Protein AF-A0A9K3PTV0-F1 (afdb_monomer_lite)

InterPro domains:
  IPR019721 NADH-ubiquinone oxidoreductase, 21kDa subunit, N-terminal [PF10785] (47-124)
  IPR053229 NADH-ubiquinone oxidoreductase subunit [PTHR34062] (41-133)

Organism: NCBI:txid303405

Structure (mmCIF, N/CA/C/O backbone):
data_AF-A0A9K3PTV0-F1
#
_entry.id   AF-A0A9K3PTV0-F1
#
loop_
_atom_site.group_PDB
_atom_site.id
_atom_site.type_symbol
_atom_site.label_atom_id
_atom_site.label_alt_id
_atom_site.label_comp_id
_atom_site.label_asym_id
_atom_site.label_entity_id
_atom_site.label_seq_id
_atom_site.pdbx_PDB_ins_code
_atom_site.Cartn_x
_atom_site.Cartn_y
_atom_site.Cartn_z
_atom_site.occupancy
_atom_site.B_iso_or_equiv
_atom_site.auth_seq_id
_atom_site.auth_comp_id
_atom_site.auth_asym_id
_atom_site.auth_atom_id
_atom_site.pdbx_PDB_model_num
ATOM 1 N N . MET A 1 1 ? 12.309 1.874 -61.949 1.00 37.97 1 MET A N 1
ATOM 2 C CA . MET A 1 1 ? 11.472 3.015 -62.389 1.00 37.97 1 MET A CA 1
ATOM 3 C C . MET A 1 1 ? 10.076 2.810 -61.808 1.00 37.97 1 MET A C 1
ATOM 5 O O . MET A 1 1 ? 9.411 1.865 -62.186 1.00 37.97 1 MET A O 1
ATOM 9 N N . CYS A 1 2 ? 9.799 3.372 -60.631 1.00 38.69 2 CYS A N 1
ATOM 10 C CA . CYS A 1 2 ? 8.990 4.586 -60.441 1.00 38.69 2 CYS A CA 1
ATOM 11 C C . CYS A 1 2 ? 7.545 4.439 -60.961 1.00 38.69 2 CYS A C 1
ATOM 13 O O . CYS A 1 2 ? 7.238 4.841 -62.076 1.00 38.69 2 CYS A O 1
ATOM 15 N N . GLY A 1 3 ? 6.670 3.863 -60.131 1.00 39.12 3 GLY A N 1
ATOM 16 C CA . GLY A 1 3 ? 5.220 3.871 -60.323 1.00 39.12 3 GLY A CA 1
ATOM 17 C C . GLY A 1 3 ? 4.570 4.759 -59.266 1.00 39.12 3 GLY A C 1
ATOM 18 O O . GLY A 1 3 ? 4.424 4.352 -58.117 1.00 39.12 3 GLY A O 1
ATOM 19 N N . LYS A 1 4 ? 4.220 5.992 -59.644 1.00 44.97 4 LYS A N 1
ATOM 20 C CA . LYS A 1 4 ? 3.388 6.897 -58.842 1.00 44.97 4 LYS A CA 1
ATOM 21 C C . LYS A 1 4 ? 1.961 6.352 -58.818 1.00 44.97 4 LYS A C 1
ATOM 23 O O . LYS A 1 4 ? 1.302 6.340 -59.850 1.00 44.97 4 LYS A O 1
ATOM 28 N N . VAL A 1 5 ? 1.470 5.980 -57.639 1.00 47.75 5 VAL A N 1
ATOM 29 C CA . VAL A 1 5 ? 0.031 5.835 -57.383 1.00 47.75 5 VAL A CA 1
ATOM 30 C C . VAL A 1 5 ? -0.347 6.874 -56.337 1.00 47.75 5 VAL A C 1
ATOM 32 O O . VAL A 1 5 ? -0.253 6.658 -55.133 1.00 47.75 5 VAL A O 1
ATOM 35 N N . THR A 1 6 ? -0.728 8.054 -56.813 1.00 45.00 6 THR A N 1
ATOM 36 C CA . THR A 1 6 ? -1.431 9.059 -56.016 1.00 45.00 6 THR A CA 1
ATOM 37 C C . THR A 1 6 ? -2.860 8.573 -55.805 1.00 45.00 6 THR A C 1
ATOM 39 O O . THR A 1 6 ? -3.709 8.749 -56.677 1.00 45.00 6 THR A O 1
ATOM 42 N N . CYS A 1 7 ? -3.124 7.938 -54.662 1.00 38.38 7 CYS A N 1
ATOM 43 C CA . CYS A 1 7 ? -4.479 7.587 -54.256 1.00 38.38 7 CYS A CA 1
ATOM 44 C C . CYS A 1 7 ? -5.033 8.685 -53.343 1.00 38.38 7 CYS A C 1
ATOM 46 O O . CYS A 1 7 ? -4.603 8.879 -52.207 1.00 38.38 7 CYS A O 1
ATOM 48 N N . SER A 1 8 ? -5.967 9.436 -53.911 1.00 41.19 8 SER A N 1
ATOM 49 C CA . SER A 1 8 ? -6.764 10.474 -53.276 1.00 41.19 8 SER A CA 1
ATOM 50 C C . SER A 1 8 ? -7.716 9.840 -52.254 1.00 41.19 8 SER A C 1
ATOM 52 O O . SER A 1 8 ? -8.708 9.227 -52.638 1.00 41.19 8 SER A O 1
ATOM 54 N N . PHE A 1 9 ? -7.434 9.979 -50.955 1.00 41.88 9 PHE A N 1
ATOM 55 C CA . PHE A 1 9 ? -8.380 9.624 -49.889 1.00 41.88 9 PHE A CA 1
ATOM 56 C C . PHE A 1 9 ? -9.048 10.894 -49.359 1.00 41.88 9 PHE A C 1
ATOM 58 O O . PHE A 1 9 ? -8.691 11.477 -48.337 1.00 41.88 9 PHE A O 1
ATOM 65 N N . ARG A 1 10 ? -10.033 11.348 -50.131 1.00 45.66 10 ARG A N 1
ATOM 66 C CA . ARG A 1 10 ? -11.073 12.272 -49.684 1.00 45.66 10 ARG A CA 1
ATOM 67 C C . ARG A 1 10 ? -12.147 11.441 -48.974 1.00 45.66 10 ARG A C 1
ATOM 69 O O . ARG A 1 10 ? -12.390 10.304 -49.358 1.00 45.66 10 ARG A O 1
ATOM 76 N N . LEU A 1 11 ? -12.859 12.069 -48.037 1.00 39.81 11 LEU A N 1
ATOM 77 C CA . LEU A 1 11 ? -14.129 11.608 -47.453 1.00 39.81 11 LEU A CA 1
ATOM 78 C C . LEU A 1 11 ? -14.040 10.488 -46.393 1.00 39.81 11 LEU A C 1
ATOM 80 O O . LEU A 1 11 ? -14.101 9.305 -46.690 1.00 39.81 11 LEU A O 1
ATOM 84 N N . ARG A 1 12 ? -14.132 10.861 -45.116 1.00 47.41 12 ARG A N 1
ATOM 85 C CA . ARG A 1 12 ? -15.420 11.064 -44.423 1.00 47.41 12 ARG A CA 1
ATOM 86 C C . ARG A 1 12 ? -15.147 11.213 -42.932 1.00 47.41 12 ARG A C 1
ATOM 88 O O . ARG A 1 12 ? -14.715 10.284 -42.261 1.00 47.41 12 ARG A O 1
ATOM 95 N N . PHE A 1 13 ? -15.485 12.396 -42.430 1.00 39.31 13 PHE A N 1
ATOM 96 C CA . PHE A 1 13 ? -15.967 12.601 -41.072 1.00 39.31 13 PHE A CA 1
ATOM 97 C C . PHE A 1 13 ? -17.040 11.540 -40.777 1.00 39.31 13 PHE A C 1
ATOM 99 O O . PHE A 1 13 ? -18.208 11.709 -41.122 1.00 39.31 13 PHE A O 1
ATOM 106 N N . PHE A 1 14 ? -16.644 10.416 -40.185 1.00 43.50 14 PHE A N 1
ATOM 107 C CA . PHE A 1 14 ? -17.578 9.486 -39.576 1.00 43.50 14 PHE A CA 1
ATOM 108 C C . PHE A 1 14 ? -17.692 9.890 -38.114 1.00 43.50 14 PHE A C 1
ATOM 110 O O . PHE A 1 14 ? -16.931 9.468 -37.245 1.00 43.50 14 PHE A O 1
ATOM 117 N N . LEU A 1 15 ? -18.658 10.777 -37.884 1.00 45.38 15 LEU A N 1
ATOM 118 C CA . LEU A 1 15 ? -19.358 10.948 -36.622 1.00 45.38 15 LEU A CA 1
ATOM 119 C C . LEU A 1 15 ? -19.822 9.570 -36.121 1.00 45.38 15 LEU A C 1
ATOM 121 O O . LEU A 1 15 ? -20.976 9.189 -36.295 1.00 45.38 15 LEU A O 1
ATOM 125 N N . CYS A 1 16 ? -18.941 8.808 -35.471 1.00 40.22 16 CYS A N 1
ATOM 126 C CA . CYS A 1 16 ? -19.353 7.679 -34.648 1.00 40.22 16 CYS A CA 1
ATOM 127 C C . CYS A 1 16 ? -19.712 8.218 -33.266 1.00 40.22 16 CYS A C 1
ATOM 129 O O . CYS A 1 16 ? -18.991 8.107 -32.276 1.00 40.22 16 CYS A O 1
ATOM 131 N N . ARG A 1 17 ? -20.878 8.856 -33.271 1.00 45.91 17 ARG A N 1
ATOM 132 C CA . ARG A 1 17 ? -21.746 9.187 -32.154 1.00 45.91 17 ARG A CA 1
ATOM 133 C C . ARG A 1 17 ? -22.111 7.893 -31.411 1.00 45.91 17 ARG A C 1
ATOM 135 O O . ARG A 1 17 ? -23.235 7.417 -31.509 1.00 45.91 17 ARG A O 1
ATOM 142 N N . ARG A 1 18 ? -21.168 7.292 -30.678 1.00 43.38 18 ARG A N 1
ATOM 143 C CA . ARG A 1 18 ? -21.469 6.245 -29.691 1.00 43.38 18 ARG A CA 1
ATOM 144 C C . ARG A 1 18 ? -21.730 6.907 -28.348 1.00 43.38 18 ARG A C 1
ATOM 146 O O . ARG A 1 18 ? -20.840 7.091 -27.527 1.00 43.38 18 ARG A O 1
ATOM 153 N N . TYR A 1 19 ? -22.999 7.252 -28.151 1.00 40.12 19 TYR A N 1
ATOM 154 C CA . TYR A 1 19 ? -23.589 7.385 -26.828 1.00 40.12 19 TYR A CA 1
ATOM 155 C C . TYR A 1 19 ? -23.401 6.062 -26.080 1.00 40.12 19 TYR A C 1
ATOM 157 O O . TYR A 1 19 ? -24.191 5.136 -26.235 1.00 40.12 19 TYR A O 1
ATOM 165 N N . THR A 1 20 ? -22.377 5.957 -25.240 1.00 44.53 20 THR A N 1
ATOM 166 C CA . THR A 1 20 ? -22.467 5.068 -24.083 1.00 44.53 20 THR A CA 1
ATOM 167 C C . THR A 1 20 ? -23.119 5.878 -22.979 1.00 44.53 20 THR A C 1
ATOM 169 O O . THR A 1 20 ? -22.461 6.613 -22.243 1.00 44.53 20 THR A O 1
ATOM 172 N N . THR A 1 21 ? -24.444 5.790 -22.902 1.00 42.16 21 THR A N 1
ATOM 173 C CA . THR A 1 21 ? -25.209 6.207 -21.729 1.00 42.16 21 THR A CA 1
ATOM 174 C C . THR A 1 21 ? -24.684 5.422 -20.532 1.00 42.16 21 THR A C 1
ATOM 176 O O . THR A 1 21 ? -25.045 4.263 -20.324 1.00 42.16 21 THR A O 1
ATOM 179 N N . PHE A 1 22 ? -23.779 6.035 -19.769 1.00 42.09 22 PHE A N 1
ATOM 180 C CA . PHE A 1 22 ? -23.274 5.486 -18.519 1.00 42.09 22 PHE A CA 1
ATOM 181 C C . PHE A 1 22 ? -24.426 5.530 -17.512 1.00 42.09 22 PHE A C 1
ATOM 183 O O . PHE A 1 22 ? -24.683 6.536 -16.849 1.00 42.09 22 PHE A O 1
ATOM 190 N N . SER A 1 23 ? -25.197 4.444 -17.489 1.00 42.03 23 SER A N 1
ATOM 191 C CA . SER A 1 23 ? -26.305 4.227 -16.571 1.00 42.03 23 SER A CA 1
ATOM 192 C C . SER A 1 23 ? -25.769 4.297 -15.144 1.00 42.03 23 SER A C 1
ATOM 194 O O . SER A 1 23 ? -25.114 3.377 -14.651 1.00 42.03 23 SER A O 1
ATOM 196 N N . LYS A 1 24 ? -26.021 5.426 -14.473 1.00 41.38 24 LYS A N 1
ATOM 197 C CA . LYS A 1 24 ? -25.801 5.591 -13.036 1.00 41.38 24 LYS A CA 1
ATOM 198 C C . LYS A 1 24 ? -26.785 4.684 -12.295 1.00 41.38 24 LYS A C 1
ATOM 200 O O . LYS A 1 24 ? -27.804 5.145 -11.786 1.00 41.38 24 LYS A O 1
ATOM 205 N N . LYS A 1 25 ? -26.471 3.391 -12.174 1.00 39.38 25 LYS A N 1
ATOM 206 C CA . LYS A 1 25 ? -27.051 2.557 -11.118 1.00 39.38 25 LYS A CA 1
ATOM 207 C C . LYS A 1 25 ? -26.521 3.086 -9.786 1.00 39.38 25 LYS A C 1
ATOM 209 O O . LYS A 1 25 ? -25.470 2.666 -9.310 1.00 39.38 25 LYS A O 1
ATOM 214 N N . LYS A 1 26 ? -27.258 4.026 -9.182 1.00 41.78 26 LYS A N 1
ATOM 215 C CA . LYS A 1 26 ? -27.203 4.289 -7.740 1.00 41.78 26 LYS A CA 1
ATOM 216 C C . LYS A 1 26 ? -27.533 2.964 -7.047 1.00 41.78 26 LYS A C 1
ATOM 218 O O . LYS A 1 26 ? -28.697 2.662 -6.796 1.00 41.78 26 LYS A O 1
ATOM 223 N N . LYS A 1 27 ? -26.513 2.157 -6.744 1.00 38.62 27 LYS A N 1
ATOM 224 C CA . LYS A 1 27 ? -26.615 1.184 -5.659 1.00 38.62 27 LYS A CA 1
ATOM 225 C C . LYS A 1 27 ? -26.850 2.018 -4.404 1.00 38.62 27 LYS A C 1
ATOM 227 O O . LYS A 1 27 ? -25.945 2.679 -3.904 1.00 38.62 27 LYS A O 1
ATOM 232 N N . LYS A 1 28 ? -28.113 2.060 -3.978 1.00 38.19 28 LYS A N 1
ATOM 233 C CA . LYS A 1 28 ? -28.529 2.467 -2.639 1.00 38.19 28 LYS A CA 1
ATOM 234 C C . LYS A 1 28 ? -27.766 1.535 -1.695 1.00 38.19 28 LYS A C 1
ATOM 236 O O . LYS A 1 28 ? -28.138 0.374 -1.546 1.00 38.19 28 LYS A O 1
ATOM 241 N N . ASN A 1 29 ? -26.634 1.998 -1.170 1.00 43.59 29 ASN A N 1
ATOM 242 C CA . ASN A 1 29 ? -25.981 1.320 -0.063 1.00 43.59 29 ASN A CA 1
ATOM 243 C C . ASN A 1 29 ? -27.003 1.349 1.067 1.00 43.59 29 ASN A C 1
ATOM 245 O O . ASN A 1 29 ? -27.445 2.424 1.475 1.00 43.59 29 ASN A O 1
ATOM 249 N N . LYS A 1 30 ? -27.470 0.164 1.456 1.00 40.00 30 LYS A N 1
ATOM 250 C CA . LYS A 1 30 ? -28.302 -0.016 2.637 1.00 40.00 30 LYS A CA 1
ATOM 251 C C . LYS A 1 30 ? -27.533 0.633 3.786 1.00 40.00 30 LYS A C 1
ATOM 253 O O . LYS A 1 30 ? -26.376 0.280 4.011 1.00 40.00 30 LYS A O 1
ATOM 258 N N . MET A 1 31 ? -28.138 1.659 4.381 1.00 41.84 31 MET A N 1
ATOM 259 C CA . MET A 1 31 ? -27.642 2.278 5.604 1.00 41.84 31 MET A CA 1
ATOM 260 C C . MET A 1 31 ? -27.370 1.153 6.596 1.00 41.84 31 MET A C 1
ATOM 262 O O . MET A 1 31 ? -28.169 0.219 6.690 1.00 41.84 31 MET A O 1
ATOM 266 N N . ALA A 1 32 ? -26.211 1.237 7.237 1.00 46.56 32 ALA A N 1
ATOM 267 C CA . ALA A 1 32 ? -25.782 0.335 8.280 1.00 46.56 32 ALA A CA 1
ATOM 268 C C . ALA A 1 32 ? -26.922 0.131 9.282 1.00 46.56 32 ALA A C 1
ATOM 270 O O . ALA A 1 32 ? -27.407 1.080 9.893 1.00 46.56 32 ALA A O 1
ATOM 271 N N . GLU A 1 33 ? -27.362 -1.112 9.405 1.00 49.44 33 GLU A N 1
ATOM 272 C CA . GLU A 1 33 ? -28.004 -1.574 10.620 1.00 49.44 33 GLU A CA 1
ATOM 273 C C . GLU A 1 33 ? -26.944 -1.428 11.716 1.00 49.44 33 GLU A C 1
ATOM 275 O O . GLU A 1 33 ? -25.880 -2.046 11.632 1.00 49.44 33 GLU A O 1
ATOM 280 N N . GLU A 1 34 ? -27.176 -0.528 12.675 1.00 52.72 34 GLU A N 1
ATOM 281 C CA . GLU A 1 34 ? -26.345 -0.381 13.871 1.00 52.72 34 GLU A CA 1
ATOM 282 C C . GLU A 1 34 ? -26.530 -1.629 14.735 1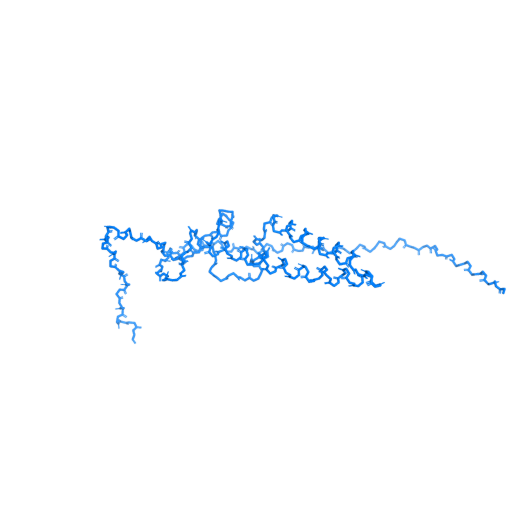.00 52.72 34 GLU A C 1
ATOM 284 O O . GLU A 1 34 ? -27.234 -1.644 15.741 1.00 52.72 34 GLU A O 1
ATOM 289 N N . THR A 1 35 ? -25.926 -2.734 14.313 1.00 59.09 35 THR A N 1
ATOM 290 C CA . THR A 1 35 ? -25.773 -3.892 15.181 1.00 59.09 35 THR A CA 1
ATOM 291 C C . THR A 1 35 ? -24.902 -3.462 16.362 1.00 59.09 35 THR A C 1
ATOM 293 O O . THR A 1 35 ? -23.882 -2.798 16.135 1.00 59.09 35 THR A O 1
ATOM 296 N N . PRO A 1 36 ? -25.267 -3.816 17.606 1.00 66.81 36 PRO A N 1
ATOM 297 C CA . PRO A 1 36 ? -24.517 -3.395 18.782 1.00 66.81 36 PRO A CA 1
ATOM 298 C C . PRO A 1 36 ? -23.057 -3.825 18.640 1.00 66.81 36 PRO A C 1
ATOM 300 O O . PRO A 1 36 ? -22.789 -4.973 18.282 1.00 66.81 36 PRO A O 1
ATOM 303 N N . ILE A 1 37 ? -22.127 -2.903 18.903 1.00 68.69 37 ILE A N 1
ATOM 304 C CA . ILE A 1 37 ? -20.689 -3.159 18.771 1.00 68.69 37 ILE A CA 1
ATOM 305 C C . ILE A 1 37 ? -20.311 -4.278 19.747 1.00 68.69 37 ILE A C 1
ATOM 307 O O . ILE A 1 37 ? -20.379 -4.111 20.967 1.00 68.69 37 ILE A O 1
ATOM 311 N N . GLN A 1 38 ? -19.942 -5.435 19.205 1.00 74.06 38 GLN A N 1
ATOM 312 C CA . GLN A 1 38 ? -19.489 -6.589 19.963 1.00 74.06 38 GLN A CA 1
ATOM 313 C C . GLN A 1 38 ? -17.970 -6.557 20.057 1.00 74.06 38 GLN A C 1
ATOM 315 O O . GLN A 1 38 ? -17.264 -6.482 19.049 1.00 74.06 38 GLN A O 1
ATOM 320 N N . TYR A 1 39 ? -17.477 -6.636 21.288 1.00 74.81 39 TYR A N 1
ATOM 321 C CA . TYR A 1 39 ? -16.052 -6.649 21.562 1.00 74.81 39 TYR A CA 1
ATOM 322 C C . TYR A 1 39 ? -15.554 -8.074 21.795 1.00 74.81 39 TYR A C 1
ATOM 324 O O . TYR A 1 39 ? -16.149 -8.791 22.600 1.00 74.81 39 TYR A O 1
ATOM 332 N N . PHE A 1 40 ? -14.460 -8.467 21.143 1.00 78.00 40 PHE A N 1
ATOM 333 C CA . PHE A 1 40 ? -13.808 -9.764 21.358 1.00 78.00 40 PHE A CA 1
ATOM 334 C C . PHE A 1 40 ? -12.355 -9.599 21.817 1.00 78.00 40 PHE A C 1
ATOM 336 O O . PHE A 1 40 ? -11.705 -8.600 21.511 1.00 78.00 40 PHE A O 1
ATOM 343 N N . ASP A 1 41 ? -11.840 -10.580 22.556 1.00 73.19 41 ASP A N 1
ATOM 344 C CA . ASP A 1 41 ? -10.451 -10.580 23.018 1.00 73.19 41 ASP A CA 1
ATOM 345 C C . ASP A 1 41 ? -9.558 -11.240 21.963 1.00 73.19 41 ASP A C 1
ATOM 347 O O . ASP A 1 41 ? -9.665 -12.437 21.689 1.00 73.19 41 ASP A O 1
ATOM 351 N N . ALA A 1 42 ? -8.673 -10.455 21.350 1.00 69.31 42 ALA A N 1
ATOM 352 C CA . ALA A 1 42 ? -7.804 -10.917 20.278 1.00 69.31 42 ALA A CA 1
ATOM 353 C C . ALA A 1 42 ? -6.347 -10.955 20.753 1.00 69.31 42 ALA A C 1
ATOM 355 O O . ALA A 1 42 ? -5.656 -9.947 20.764 1.00 69.31 42 ALA A O 1
ATOM 356 N N . LYS A 1 43 ? -5.858 -12.138 21.141 1.00 65.75 43 LYS A N 1
ATOM 357 C CA . LYS A 1 43 ? -4.535 -12.302 21.780 1.00 65.75 43 LYS A CA 1
ATOM 358 C C . LYS A 1 43 ? -3.334 -11.881 20.913 1.00 65.75 43 LYS A C 1
ATOM 360 O O . LYS A 1 43 ? -2.269 -11.608 21.452 1.00 65.75 43 LYS A O 1
ATOM 365 N N . TYR A 1 44 ? -3.488 -11.883 19.589 1.00 67.88 44 TYR A N 1
ATOM 366 C CA . TYR A 1 44 ? -2.410 -11.604 18.626 1.00 67.88 44 TYR A CA 1
ATOM 367 C C . TYR A 1 44 ? -2.728 -10.435 17.681 1.00 67.88 44 TYR A C 1
ATOM 369 O O . TYR A 1 44 ? -1.952 -10.148 16.772 1.00 67.88 44 TYR A O 1
ATOM 377 N N . LEU A 1 45 ? -3.884 -9.789 17.849 1.00 69.31 45 LEU A N 1
ATOM 378 C CA . LEU A 1 45 ? -4.346 -8.706 16.987 1.00 69.31 45 LEU A CA 1
ATOM 379 C C . LEU A 1 45 ? -4.520 -7.467 17.859 1.00 69.31 45 LEU A C 1
ATOM 381 O O . LEU A 1 45 ? -5.568 -7.295 18.471 1.00 69.31 45 LEU A O 1
ATOM 385 N N . ASP A 1 46 ? -3.511 -6.600 17.856 1.00 76.75 46 ASP A N 1
ATOM 386 C CA . ASP A 1 46 ? -3.556 -5.317 18.560 1.00 76.75 46 ASP A CA 1
ATOM 387 C C . ASP A 1 46 ? -3.723 -4.166 17.554 1.00 76.75 46 ASP A C 1
ATOM 389 O O . ASP A 1 46 ? -2.746 -3.494 17.200 1.00 76.75 46 ASP A O 1
ATOM 393 N N . PRO A 1 47 ? -4.932 -3.929 17.010 1.00 82.00 47 PRO A N 1
ATOM 394 C CA . PRO A 1 47 ? -5.162 -2.745 16.205 1.00 82.00 47 PRO A CA 1
ATOM 395 C C . PRO A 1 47 ? -5.204 -1.516 17.112 1.00 82.00 47 PRO A C 1
ATOM 397 O O . PRO A 1 47 ? -5.902 -1.466 18.123 1.00 82.00 47 PRO A O 1
ATOM 400 N N . LYS A 1 48 ? -4.449 -0.491 16.724 1.00 84.25 48 LYS A N 1
ATOM 401 C CA . LYS A 1 48 ? -4.414 0.791 17.434 1.00 84.25 48 LYS A CA 1
ATOM 402 C C . LYS A 1 48 ? -5.644 1.653 17.125 1.00 84.25 48 LYS A C 1
ATOM 404 O O . LYS A 1 48 ? -6.012 2.511 17.920 1.00 84.25 48 LYS A O 1
ATOM 409 N N . PHE A 1 49 ? -6.250 1.441 15.960 1.00 88.56 49 PHE A N 1
ATOM 410 C CA . PHE A 1 49 ? -7.370 2.209 15.426 1.00 88.56 49 PHE A CA 1
ATOM 411 C C . PHE A 1 49 ? -8.599 1.306 15.218 1.00 88.56 49 PHE A C 1
ATOM 413 O O . PHE A 1 49 ? -8.440 0.093 15.070 1.00 88.56 49 PHE A O 1
ATOM 420 N N . PRO A 1 50 ? -9.830 1.854 15.190 1.00 87.69 50 PRO A N 1
ATOM 421 C CA . PRO A 1 50 ? -11.037 1.042 15.042 1.00 87.69 50 PRO A CA 1
ATOM 422 C C . PRO A 1 50 ? -11.056 0.307 13.700 1.00 87.69 50 PRO A C 1
ATOM 424 O O . PRO A 1 50 ? -10.748 0.888 12.661 1.00 87.69 50 PRO A O 1
ATOM 427 N N . ILE A 1 51 ? -11.459 -0.963 13.705 1.00 88.88 51 ILE A N 1
ATOM 428 C CA . ILE A 1 51 ? -11.578 -1.751 12.475 1.00 88.88 51 ILE A CA 1
ATOM 429 C C . ILE A 1 51 ? -12.767 -1.240 11.659 1.00 88.88 51 ILE A C 1
ATOM 431 O O . ILE A 1 51 ? -13.877 -1.087 12.170 1.00 88.88 51 ILE A O 1
ATOM 435 N N . VAL A 1 52 ? -12.532 -0.993 10.371 1.00 89.50 52 VAL A N 1
ATOM 436 C CA . VAL A 1 52 ? -13.570 -0.570 9.418 1.00 89.50 52 VAL A CA 1
ATOM 437 C C . VAL A 1 52 ? -14.197 -1.786 8.743 1.00 89.50 52 VAL A C 1
ATOM 439 O O . VAL A 1 52 ? -15.416 -1.895 8.647 1.00 89.50 52 VAL A O 1
ATOM 442 N N . LYS A 1 53 ? -13.359 -2.719 8.279 1.00 89.12 53 LYS A N 1
ATOM 443 C CA . LYS A 1 53 ? -13.775 -3.995 7.686 1.00 89.12 53 LYS A CA 1
ATOM 444 C C . LYS A 1 53 ? -12.755 -5.082 8.054 1.00 89.12 53 LYS A C 1
ATOM 446 O O . LYS A 1 53 ? -11.582 -4.890 7.730 1.00 89.12 53 LYS A O 1
ATOM 451 N N . PRO A 1 54 ? -13.169 -6.198 8.687 1.00 84.00 54 PRO A N 1
ATOM 452 C CA . PRO A 1 54 ? -12.253 -7.275 9.071 1.00 84.00 54 PRO A CA 1
ATOM 453 C C . PRO A 1 54 ? -11.718 -8.040 7.851 1.00 84.00 54 PRO A C 1
ATOM 455 O O . PRO A 1 54 ? -10.519 -8.284 7.758 1.00 8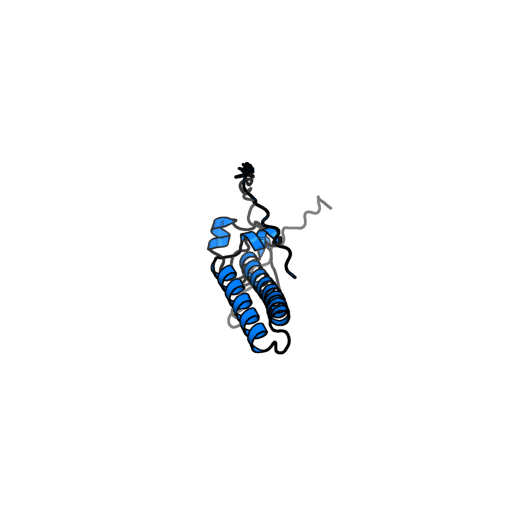4.00 54 PRO A O 1
ATOM 458 N N . ASP A 1 55 ? -12.578 -8.303 6.863 1.00 87.94 55 ASP A N 1
ATOM 459 C CA . ASP A 1 55 ? -12.224 -9.012 5.631 1.00 87.94 55 ASP A CA 1
ATOM 460 C C . ASP A 1 55 ? -12.434 -8.111 4.405 1.00 87.94 55 ASP A C 1
ATOM 462 O O . ASP A 1 55 ? -13.498 -8.126 3.777 1.00 87.94 55 ASP A O 1
ATOM 466 N N . PRO A 1 56 ? -11.451 -7.258 4.061 1.00 88.81 56 PRO A N 1
ATOM 467 C CA . PRO A 1 56 ? -11.573 -6.383 2.907 1.00 88.81 56 PRO A CA 1
ATOM 468 C C . PRO A 1 56 ? -11.437 -7.176 1.600 1.00 88.81 56 PRO A C 1
ATOM 470 O O . PRO A 1 56 ? -10.430 -7.843 1.354 1.00 88.81 56 PRO A O 1
ATOM 473 N N . SER A 1 57 ? -12.441 -7.045 0.730 1.00 92.38 57 SER A N 1
ATOM 474 C CA . SER A 1 57 ? -12.381 -7.532 -0.651 1.00 92.38 57 SER A CA 1
ATOM 475 C C . SER A 1 57 ? -11.426 -6.682 -1.501 1.00 92.38 57 SER A C 1
ATOM 477 O O . SER A 1 57 ? -11.153 -5.523 -1.177 1.00 92.38 57 SER A O 1
ATOM 479 N N . VAL A 1 58 ? -10.941 -7.220 -2.626 1.00 88.00 58 VAL A N 1
ATOM 480 C CA . VAL A 1 58 ? -10.068 -6.467 -3.551 1.00 88.00 58 VAL A CA 1
ATOM 481 C C . VAL A 1 58 ? -10.757 -5.186 -4.039 1.00 88.00 58 VAL A C 1
ATOM 483 O O . VAL A 1 58 ? -10.134 -4.126 -4.073 1.00 88.00 58 VAL A O 1
ATOM 486 N N . ASP A 1 59 ? -12.061 -5.247 -4.315 1.00 91.31 59 ASP A N 1
ATOM 487 C CA . ASP A 1 59 ? -12.858 -4.088 -4.730 1.00 91.31 59 ASP A CA 1
ATOM 488 C C . ASP A 1 59 ? -12.895 -2.983 -3.667 1.00 91.31 59 ASP A C 1
ATOM 490 O O . ASP A 1 59 ? -12.884 -1.794 -3.993 1.00 91.31 59 ASP A O 1
ATOM 494 N N . ASP A 1 60 ? -12.958 -3.359 -2.389 1.00 89.69 60 ASP A N 1
ATOM 495 C CA . ASP A 1 60 ? -12.946 -2.411 -1.275 1.00 89.69 60 ASP A CA 1
ATOM 496 C C . ASP A 1 60 ? -11.567 -1.775 -1.091 1.00 89.69 60 ASP A C 1
ATOM 498 O O . ASP A 1 60 ? -11.469 -0.573 -0.841 1.00 89.69 60 ASP A O 1
ATOM 502 N N . VAL A 1 61 ? -10.500 -2.556 -1.283 1.00 90.38 61 VAL A N 1
ATOM 503 C CA . VAL A 1 61 ? -9.117 -2.064 -1.246 1.00 90.38 61 VAL A CA 1
ATOM 504 C C . VAL A 1 61 ? -8.880 -1.035 -2.349 1.00 90.38 61 VAL A C 1
ATOM 506 O O . VAL A 1 61 ? -8.368 0.049 -2.076 1.00 90.38 61 VAL A O 1
ATOM 509 N N . VAL A 1 62 ? -9.321 -1.313 -3.578 1.00 90.88 62 VAL A N 1
ATOM 510 C CA . VAL A 1 62 ? -9.174 -0.376 -4.705 1.00 90.88 62 VAL A CA 1
ATOM 511 C C . VAL A 1 62 ? -9.953 0.921 -4.455 1.00 90.88 62 VAL A C 1
ATOM 513 O O . VAL A 1 62 ? -9.433 2.010 -4.694 1.00 90.88 62 VAL A O 1
ATOM 516 N N . LYS A 1 63 ? -11.169 0.839 -3.895 1.00 90.00 63 LYS A N 1
ATOM 517 C CA . LYS A 1 63 ? -11.960 2.025 -3.501 1.00 90.00 63 LYS A CA 1
ATOM 518 C C . LYS A 1 63 ? -11.353 2.793 -2.323 1.00 90.00 63 LYS A C 1
ATOM 520 O O . LYS A 1 63 ? -11.614 3.986 -2.167 1.00 90.00 63 LYS A O 1
ATOM 525 N N . GLY A 1 64 ? -10.581 2.115 -1.477 1.00 89.38 64 GLY A N 1
ATOM 526 C CA . GLY A 1 64 ? -9.887 2.682 -0.322 1.00 89.38 64 GLY A CA 1
ATOM 527 C C . GLY A 1 64 ? -8.574 3.400 -0.649 1.00 89.38 64 GLY A C 1
ATOM 528 O O . GLY A 1 64 ? -8.014 4.037 0.241 1.00 89.38 64 GLY A O 1
ATOM 529 N N . MET A 1 65 ? -8.078 3.334 -1.890 1.00 90.69 65 MET A N 1
ATOM 530 C CA . MET A 1 65 ? -6.814 3.977 -2.263 1.00 90.69 65 MET A CA 1
ATOM 531 C C . MET A 1 65 ? -6.876 5.506 -2.130 1.00 90.69 65 MET A C 1
ATOM 533 O O . MET A 1 65 ? -7.786 6.170 -2.638 1.00 90.69 65 MET A O 1
ATOM 537 N N . ARG A 1 66 ? -5.873 6.081 -1.458 1.00 91.12 66 ARG A N 1
ATOM 538 C CA . ARG A 1 66 ? -5.706 7.532 -1.295 1.00 91.12 66 ARG A CA 1
ATOM 539 C C . ARG A 1 66 ? -4.916 8.102 -2.474 1.00 91.12 66 ARG A C 1
ATOM 541 O O . ARG A 1 66 ? -4.146 7.392 -3.110 1.00 91.12 66 ARG A O 1
ATOM 548 N N . SER A 1 67 ? -5.036 9.409 -2.727 1.00 92.38 67 SER A N 1
ATOM 549 C CA . SER A 1 67 ? -4.235 10.116 -3.746 1.00 92.38 67 SER A CA 1
ATOM 550 C C . SER A 1 67 ? -2.726 9.874 -3.603 1.00 92.38 67 SER A C 1
ATOM 552 O O . SER A 1 67 ? -2.031 9.746 -4.604 1.00 92.38 67 SER A O 1
ATOM 554 N N . SER A 1 68 ? -2.229 9.732 -2.370 1.00 92.75 68 SER A N 1
ATOM 555 C CA . SER A 1 68 ? -0.829 9.397 -2.082 1.00 92.75 68 SER A CA 1
ATOM 556 C C . SER A 1 68 ? -0.404 8.033 -2.625 1.00 92.75 68 SER A C 1
ATOM 558 O O . SER A 1 68 ? 0.729 7.884 -3.068 1.00 92.75 68 SER A O 1
ATOM 560 N N . ASP A 1 69 ? -1.300 7.045 -2.606 1.00 94.06 69 ASP A N 1
ATOM 561 C CA . ASP A 1 69 ? -0.988 5.683 -3.042 1.00 94.06 69 ASP A CA 1
ATOM 562 C C . ASP A 1 69 ? -0.857 5.647 -4.578 1.00 94.06 69 ASP A C 1
ATOM 564 O O . ASP A 1 69 ? 0.056 5.019 -5.107 1.00 94.06 69 ASP A O 1
ATOM 568 N N . TYR A 1 70 ? -1.678 6.423 -5.297 1.00 93.75 70 TYR A N 1
ATOM 569 C CA . TYR A 1 70 ? -1.547 6.598 -6.750 1.00 93.75 70 TYR A CA 1
ATOM 570 C C . TYR A 1 70 ? -0.248 7.308 -7.142 1.00 93.75 70 TYR A C 1
ATOM 572 O O . TYR A 1 70 ? 0.412 6.896 -8.097 1.00 93.75 70 TYR A O 1
ATOM 580 N N . LEU A 1 71 ? 0.145 8.346 -6.393 1.00 96.06 71 LEU A N 1
ATOM 581 C CA . LEU A 1 71 ? 1.416 9.035 -6.624 1.00 96.06 71 LEU A CA 1
ATOM 582 C C . LEU A 1 71 ? 2.599 8.085 -6.417 1.00 96.06 71 LEU A C 1
ATOM 584 O O . LEU A 1 71 ? 3.491 8.049 -7.260 1.00 96.06 71 LEU A O 1
ATOM 588 N N . PHE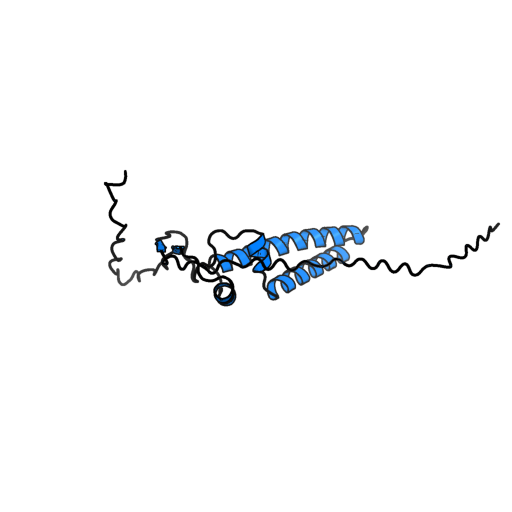 A 1 72 ? 2.560 7.263 -5.365 1.00 95.62 72 PHE A N 1
ATOM 589 C CA . PHE A 1 72 ? 3.572 6.238 -5.108 1.00 95.62 72 PHE A CA 1
ATOM 590 C C . PHE A 1 72 ? 3.659 5.201 -6.238 1.00 95.62 72 PHE A C 1
ATOM 592 O O . PHE A 1 72 ? 4.751 4.893 -6.703 1.00 95.62 72 PHE A O 1
ATOM 599 N N . VAL A 1 73 ? 2.527 4.692 -6.736 1.00 96.25 73 VAL A N 1
ATOM 600 C CA . VAL A 1 73 ? 2.543 3.751 -7.870 1.00 96.25 73 VAL A CA 1
ATOM 601 C C . VAL A 1 73 ? 3.134 4.414 -9.109 1.00 96.25 73 VAL A C 1
ATOM 603 O O . VAL A 1 73 ? 4.015 3.843 -9.749 1.00 96.25 73 VAL A O 1
ATOM 606 N N . SER A 1 74 ? 2.703 5.636 -9.430 1.00 96.19 74 SER A N 1
ATOM 607 C CA . SER A 1 74 ? 3.199 6.345 -10.611 1.00 96.19 74 SER A CA 1
ATOM 608 C C . SER A 1 74 ? 4.701 6.640 -10.538 1.00 96.19 74 SER A C 1
ATOM 610 O O . SER A 1 74 ? 5.396 6.480 -11.541 1.00 96.19 74 SER A O 1
ATOM 612 N N . SER A 1 75 ? 5.225 7.001 -9.360 1.00 96.81 75 SER A N 1
ATOM 613 C CA . SER A 1 75 ? 6.649 7.291 -9.182 1.00 96.81 75 SER A CA 1
ATOM 614 C C . SER A 1 75 ? 7.505 6.031 -9.280 1.00 96.81 75 SER A C 1
ATOM 616 O O . SER A 1 75 ? 8.550 6.061 -9.928 1.00 96.81 75 SER A O 1
ATOM 618 N N . VAL A 1 76 ? 7.051 4.906 -8.718 1.00 97.00 76 VAL A N 1
ATOM 619 C CA . VAL A 1 76 ? 7.760 3.622 -8.820 1.00 97.00 76 VAL A CA 1
ATOM 620 C C . VAL A 1 76 ? 7.771 3.117 -10.262 1.00 97.00 76 VAL A C 1
ATOM 622 O O . VAL A 1 76 ? 8.816 2.693 -10.754 1.00 97.00 76 VAL A O 1
ATOM 625 N N . VAL A 1 77 ? 6.646 3.200 -10.976 1.00 97.38 77 VAL A N 1
ATOM 626 C CA . VAL A 1 77 ? 6.574 2.799 -12.392 1.00 97.38 77 VAL A CA 1
ATOM 627 C C . VAL A 1 77 ? 7.472 3.680 -13.258 1.00 97.38 77 VAL A C 1
ATOM 629 O O . VAL A 1 77 ? 8.232 3.163 -14.072 1.00 97.38 77 VAL A O 1
ATOM 632 N N . ALA A 1 78 ? 7.447 5.000 -13.058 1.00 96.94 78 ALA A N 1
ATOM 633 C CA . ALA A 1 78 ? 8.316 5.916 -13.793 1.00 96.94 78 ALA A CA 1
ATOM 634 C C . ALA A 1 78 ? 9.803 5.665 -13.491 1.00 96.94 78 ALA A C 1
ATOM 636 O O . ALA A 1 78 ? 10.621 5.623 -14.410 1.00 96.94 78 ALA A O 1
ATOM 637 N N . GLY A 1 79 ? 10.152 5.444 -12.219 1.00 96.44 79 GLY A N 1
ATOM 638 C CA . GLY A 1 79 ? 11.523 5.160 -11.792 1.00 96.44 79 GLY A CA 1
ATOM 639 C C . GLY A 1 79 ? 12.054 3.841 -12.353 1.00 96.44 79 GLY A C 1
ATOM 640 O O . GLY A 1 79 ? 13.162 3.796 -12.883 1.00 96.44 79 GLY A O 1
ATOM 641 N N . THR A 1 80 ? 11.248 2.780 -12.309 1.00 95.81 80 THR A N 1
ATOM 642 C CA . THR A 1 80 ? 11.616 1.463 -12.861 1.00 95.81 80 THR A CA 1
ATOM 643 C C . THR A 1 80 ? 11.682 1.472 -14.386 1.00 95.81 80 THR A C 1
ATOM 645 O O . THR A 1 80 ? 12.599 0.886 -14.959 1.00 95.81 80 THR A O 1
ATOM 648 N N . TYR A 1 81 ? 10.800 2.214 -15.059 1.00 95.62 81 TYR A N 1
ATOM 649 C CA . TYR A 1 81 ? 10.895 2.430 -16.502 1.00 95.62 81 TYR A CA 1
ATOM 650 C C . TYR A 1 81 ? 12.193 3.157 -16.888 1.00 95.62 81 TYR A C 1
ATOM 652 O O . TYR A 1 81 ? 12.924 2.700 -17.770 1.00 95.62 81 TYR A O 1
ATOM 660 N N . ALA A 1 82 ? 12.515 4.260 -16.203 1.00 95.38 82 ALA A N 1
ATOM 661 C CA . ALA A 1 82 ? 13.742 5.019 -16.445 1.00 95.38 82 ALA A CA 1
ATOM 662 C C . ALA A 1 82 ? 14.995 4.166 -16.187 1.00 95.38 82 ALA A C 1
ATOM 664 O O . ALA A 1 82 ? 15.928 4.166 -16.992 1.00 95.38 82 ALA A O 1
ATOM 665 N N . TYR A 1 83 ? 14.984 3.379 -15.109 1.00 93.88 83 TYR A N 1
ATOM 666 C CA . TYR A 1 83 ? 16.056 2.445 -14.774 1.00 93.88 83 TYR A CA 1
ATOM 667 C C . TYR A 1 83 ? 16.248 1.367 -15.854 1.00 93.88 83 TYR A C 1
ATOM 669 O O . TYR A 1 83 ? 17.365 1.155 -16.332 1.00 93.88 83 TYR A O 1
ATOM 677 N N . GLY A 1 84 ? 15.157 0.746 -16.316 1.00 92.06 84 GLY A N 1
ATOM 678 C CA . GLY A 1 84 ? 15.193 -0.253 -17.387 1.00 92.06 84 GLY A CA 1
ATOM 679 C C . GLY A 1 84 ? 15.645 0.308 -18.741 1.00 92.06 84 GLY A C 1
ATOM 680 O O . GLY A 1 84 ? 16.248 -0.417 -19.538 1.00 92.06 84 GLY A O 1
ATOM 681 N N . TYR A 1 85 ? 15.410 1.599 -18.996 1.00 92.75 85 TYR A N 1
ATOM 682 C CA . TYR A 1 85 ? 15.873 2.278 -20.207 1.00 92.75 85 TYR A CA 1
ATOM 683 C C . TYR A 1 85 ? 17.380 2.578 -20.180 1.00 92.75 85 TYR A C 1
ATOM 685 O O . TYR A 1 85 ? 18.056 2.441 -21.203 1.00 92.75 85 TYR A O 1
ATOM 693 N N . LEU A 1 86 ? 17.921 2.945 -19.012 1.00 92.88 86 LEU A N 1
ATOM 694 C CA . LEU A 1 86 ? 19.349 3.237 -18.839 1.00 92.88 86 LEU A CA 1
ATOM 695 C C . LEU A 1 86 ? 20.224 1.982 -18.986 1.00 92.88 86 LEU A C 1
ATOM 697 O O . LEU A 1 86 ? 21.265 2.038 -19.642 1.00 92.88 86 LEU A O 1
ATOM 701 N N . LEU A 1 87 ? 19.791 0.847 -18.428 1.00 88.94 87 LEU A N 1
ATOM 702 C CA . LEU A 1 87 ? 20.573 -0.399 -18.419 1.00 88.94 87 LEU A CA 1
ATOM 703 C C . LEU A 1 87 ? 20.328 -1.313 -19.631 1.00 88.94 87 LEU A C 1
ATOM 705 O O . LEU A 1 87 ? 21.095 -2.238 -19.875 1.00 88.94 87 LEU A O 1
ATOM 709 N N . GLY A 1 88 ? 19.292 -1.050 -20.426 1.00 82.06 88 GLY A N 1
ATOM 710 C CA . GLY A 1 88 ? 18.771 -1.967 -21.445 1.00 82.06 88 GLY A CA 1
ATOM 711 C C . GLY A 1 88 ? 19.554 -2.131 -22.754 1.00 82.06 88 GLY A C 1
ATOM 712 O O . GLY A 1 88 ? 18.952 -2.503 -23.758 1.00 82.06 88 GLY A O 1
ATOM 713 N N . LYS A 1 89 ? 20.855 -1.823 -22.840 1.00 84.94 89 LYS A N 1
ATOM 714 C CA . LYS A 1 89 ? 21.612 -2.090 -24.088 1.00 84.94 89 LYS A CA 1
ATOM 715 C C . LYS A 1 89 ? 21.737 -3.621 -24.276 1.00 84.94 89 LYS A C 1
ATOM 717 O O . LYS A 1 89 ? 22.146 -4.265 -23.316 1.00 84.94 89 LYS A O 1
ATOM 722 N N . PRO A 1 90 ? 21.430 -4.226 -25.451 1.00 82.62 90 PRO A N 1
ATOM 723 C CA . PRO A 1 90 ? 21.168 -3.634 -26.774 1.00 82.62 90 PRO A CA 1
ATOM 724 C C . PRO A 1 90 ? 19.693 -3.337 -27.126 1.00 82.62 90 PRO A C 1
ATOM 726 O O . PRO A 1 90 ? 19.455 -2.623 -28.097 1.00 82.62 90 PRO A O 1
ATOM 729 N N . VAL A 1 91 ? 18.702 -3.819 -26.368 1.00 85.75 91 VAL A N 1
ATOM 730 C CA . VAL A 1 91 ? 17.269 -3.683 -26.712 1.00 85.75 91 VAL A CA 1
ATOM 731 C C . VAL A 1 91 ? 16.508 -2.873 -25.649 1.00 85.75 91 VAL A C 1
ATOM 733 O O . VAL A 1 91 ? 15.781 -3.422 -24.827 1.00 85.75 91 VAL A O 1
ATOM 736 N N . ARG A 1 92 ? 16.650 -1.538 -25.679 1.00 86.44 92 ARG A N 1
ATOM 737 C CA . ARG A 1 92 ? 16.169 -0.632 -24.606 1.00 86.44 92 ARG A CA 1
ATOM 738 C C . ARG A 1 92 ? 14.651 -0.582 -24.421 1.00 86.44 92 ARG A C 1
ATOM 740 O O . ARG A 1 92 ? 14.176 -0.327 -23.321 1.00 86.44 92 ARG A O 1
ATOM 747 N N . GLY A 1 93 ? 13.890 -0.778 -25.496 1.00 88.50 93 GLY A N 1
ATOM 748 C CA . GLY A 1 93 ? 12.424 -0.738 -25.469 1.00 88.50 93 GLY A CA 1
ATOM 749 C C . GLY A 1 93 ? 11.809 -1.853 -24.614 1.00 88.50 93 GLY A C 1
ATOM 750 O O . GLY A 1 93 ? 11.188 -1.558 -23.592 1.00 88.50 93 GLY A O 1
ATOM 751 N N . PRO A 1 94 ? 11.985 -3.137 -24.982 1.00 91.06 94 PRO A N 1
ATOM 752 C CA . PRO A 1 94 ? 11.389 -4.250 -24.250 1.00 91.06 94 PRO A CA 1
ATOM 753 C C . PRO A 1 94 ? 11.925 -4.379 -22.822 1.00 91.06 94 PRO A C 1
ATOM 755 O O . PRO A 1 94 ? 11.155 -4.723 -21.929 1.00 91.06 94 PRO A O 1
ATOM 758 N N . THR A 1 95 ? 13.197 -4.052 -22.563 1.00 91.31 95 THR A N 1
ATOM 759 C CA . THR A 1 95 ? 13.745 -4.078 -21.196 1.00 91.31 95 THR A CA 1
ATOM 760 C C . THR A 1 95 ? 13.101 -3.020 -20.303 1.00 91.31 95 THR A C 1
ATOM 762 O O . THR A 1 95 ? 12.787 -3.312 -19.150 1.00 91.31 95 THR A O 1
ATOM 765 N N . ALA A 1 96 ? 12.846 -1.814 -20.825 1.00 93.19 96 ALA A N 1
ATOM 766 C CA . ALA A 1 96 ? 12.168 -0.755 -20.080 1.00 93.19 96 ALA A CA 1
ATOM 767 C C . ALA A 1 96 ? 10.713 -1.125 -19.761 1.00 93.19 96 ALA A C 1
ATOM 769 O O . ALA A 1 96 ? 10.272 -0.946 -18.626 1.00 93.19 96 ALA A O 1
ATOM 770 N N . VAL A 1 97 ? 9.984 -1.701 -20.725 1.00 93.75 97 VAL A N 1
ATOM 771 C CA . VAL A 1 97 ? 8.597 -2.149 -20.513 1.00 93.75 97 VAL A CA 1
ATOM 772 C C . VAL A 1 97 ? 8.538 -3.288 -19.496 1.00 93.75 97 VAL A C 1
ATOM 774 O O . VAL A 1 97 ? 7.738 -3.222 -18.566 1.00 93.75 97 VAL A O 1
ATOM 777 N N . MET A 1 98 ? 9.417 -4.288 -19.602 1.00 94.25 98 MET A N 1
ATOM 778 C CA . MET A 1 98 ? 9.481 -5.380 -18.623 1.00 94.25 98 MET A CA 1
ATOM 779 C C . MET A 1 98 ? 9.789 -4.860 -17.215 1.00 94.25 98 MET A C 1
ATOM 781 O O . MET A 1 98 ? 9.085 -5.202 -16.264 1.00 94.25 98 MET A O 1
ATOM 785 N N . CYS A 1 99 ? 10.774 -3.967 -17.078 1.00 93.94 99 CYS A N 1
ATOM 786 C CA . CYS A 1 99 ? 11.113 -3.371 -15.787 1.00 93.94 99 CYS A CA 1
ATOM 787 C C . CYS A 1 99 ? 9.944 -2.556 -15.209 1.00 93.94 99 CYS A C 1
ATOM 789 O O . CYS A 1 99 ? 9.635 -2.683 -14.026 1.00 93.94 99 CYS A O 1
ATOM 791 N N . ALA A 1 100 ? 9.223 -1.806 -16.047 1.00 95.19 100 ALA A N 1
ATOM 792 C CA . ALA A 1 100 ? 8.027 -1.078 -15.634 1.00 95.19 100 ALA A CA 1
ATOM 793 C C . ALA A 1 100 ? 6.881 -2.004 -15.200 1.00 95.19 100 ALA A C 1
ATOM 795 O O . ALA A 1 100 ? 6.209 -1.709 -14.214 1.00 95.19 100 ALA A O 1
ATOM 796 N N . THR A 1 101 ? 6.663 -3.140 -15.877 1.00 96.25 101 THR A N 1
ATOM 797 C CA . THR A 1 101 ? 5.644 -4.119 -15.454 1.00 96.25 101 THR A CA 1
ATOM 798 C C . THR A 1 101 ? 5.987 -4.768 -14.113 1.00 96.25 101 THR A C 1
ATOM 800 O O . THR A 1 101 ? 5.104 -4.912 -13.269 1.00 96.25 101 THR A O 1
ATOM 803 N N . ALA A 1 102 ? 7.263 -5.081 -13.870 1.00 95.44 102 ALA A N 1
ATOM 804 C CA . ALA A 1 102 ? 7.731 -5.597 -12.584 1.00 95.44 102 ALA A CA 1
ATOM 805 C C . ALA A 1 102 ? 7.640 -4.539 -11.467 1.00 95.44 102 ALA A C 1
ATOM 807 O O . ALA A 1 102 ? 7.215 -4.830 -10.351 1.00 95.44 102 ALA A O 1
ATOM 808 N N . GLY A 1 103 ? 7.984 -3.285 -11.774 1.00 95.62 103 GLY A N 1
ATOM 809 C CA . GLY A 1 103 ? 7.809 -2.163 -10.854 1.00 95.62 103 GLY A CA 1
ATOM 810 C C . GLY A 1 103 ? 6.343 -1.909 -10.511 1.00 95.62 103 GLY A C 1
ATOM 811 O O . GLY A 1 103 ? 6.005 -1.663 -9.353 1.00 95.62 103 GLY A O 1
ATOM 812 N N . PHE A 1 104 ? 5.457 -2.026 -11.502 1.00 96.25 104 PHE A N 1
ATOM 813 C CA . PHE A 1 104 ? 4.019 -1.881 -11.315 1.00 96.25 104 PHE A CA 1
ATOM 814 C C . PHE A 1 104 ? 3.450 -2.956 -10.387 1.00 96.25 104 PHE A C 1
ATOM 816 O O . PHE A 1 104 ? 2.742 -2.616 -9.441 1.00 96.25 104 PHE A O 1
ATOM 823 N N . THR A 1 105 ? 3.774 -4.236 -10.598 1.00 96.06 105 THR A N 1
ATOM 824 C CA . THR A 1 105 ? 3.277 -5.314 -9.727 1.00 96.06 105 THR A CA 1
ATOM 825 C C . THR A 1 105 ? 3.762 -5.138 -8.290 1.00 96.06 105 THR A C 1
ATOM 827 O O . THR A 1 105 ? 2.954 -5.225 -7.364 1.00 96.06 105 THR A O 1
ATOM 830 N N . PHE A 1 106 ? 5.036 -4.790 -8.090 1.00 95.38 106 PHE A N 1
ATOM 831 C CA . PHE A 1 106 ? 5.581 -4.480 -6.766 1.00 95.38 106 PHE A CA 1
ATOM 832 C C . PHE A 1 106 ? 4.831 -3.327 -6.081 1.00 95.38 106 PHE A C 1
ATOM 834 O O . PHE A 1 106 ? 4.384 -3.456 -4.938 1.00 95.38 106 PHE A O 1
ATOM 841 N N . ALA A 1 107 ? 4.638 -2.211 -6.788 1.00 96.12 107 ALA A N 1
ATOM 842 C CA . ALA A 1 107 ? 3.941 -1.051 -6.246 1.00 96.12 107 ALA A CA 1
ATOM 843 C C . ALA A 1 107 ? 2.473 -1.362 -5.902 1.00 96.12 107 ALA A C 1
ATOM 845 O O . ALA A 1 107 ? 1.969 -0.926 -4.861 1.00 96.12 107 ALA A O 1
ATOM 846 N N . MET A 1 108 ? 1.792 -2.151 -6.736 1.00 94.00 108 MET A N 1
ATOM 847 C CA . MET A 1 108 ? 0.416 -2.584 -6.484 1.00 94.00 108 MET A CA 1
ATOM 848 C C . MET A 1 108 ? 0.315 -3.465 -5.234 1.00 94.00 108 MET A C 1
ATOM 850 O O . MET A 1 108 ? -0.543 -3.221 -4.387 1.00 94.00 108 MET A O 1
ATOM 854 N N . PHE A 1 109 ? 1.220 -4.427 -5.038 1.00 94.62 109 PHE A N 1
ATOM 855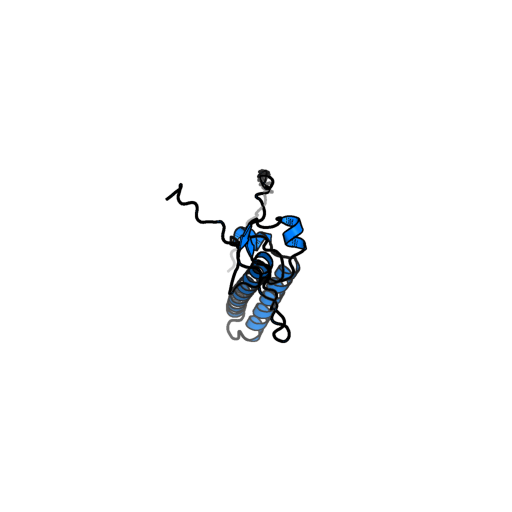 C CA . PHE A 1 109 ? 1.211 -5.240 -3.817 1.00 94.62 109 PHE A CA 1
ATOM 856 C C . PHE A 1 109 ? 1.483 -4.406 -2.560 1.00 94.62 109 PHE A C 1
ATOM 858 O O . PHE A 1 109 ? 0.773 -4.547 -1.561 1.00 94.62 109 PHE A O 1
ATOM 865 N N . HIS A 1 110 ? 2.450 -3.487 -2.615 1.00 95.00 110 HIS A N 1
ATOM 866 C CA . HIS A 1 110 ? 2.775 -2.614 -1.486 1.00 95.00 110 HIS A CA 1
ATOM 867 C C . HIS A 1 110 ? 1.605 -1.688 -1.100 1.00 95.00 110 HIS A C 1
ATOM 869 O O . HIS A 1 110 ? 1.286 -1.505 0.082 1.00 95.00 110 HIS A O 1
ATOM 875 N N . THR A 1 111 ? 0.922 -1.112 -2.092 1.00 95.06 111 THR A N 1
ATOM 876 C CA . THR A 1 111 ? -0.248 -0.257 -1.843 1.00 95.06 111 THR A CA 1
ATOM 877 C C . THR A 1 111 ? -1.432 -1.049 -1.303 1.00 95.06 111 THR A C 1
ATOM 879 O O . THR A 1 111 ? -2.060 -0.604 -0.342 1.00 95.06 111 THR A O 1
ATOM 882 N N . MET A 1 112 ? -1.690 -2.256 -1.814 1.00 93.25 112 MET A N 1
ATOM 883 C CA . MET A 1 112 ? -2.741 -3.131 -1.283 1.00 93.25 112 MET A CA 1
ATOM 884 C C . MET A 1 112 ? -2.494 -3.523 0.178 1.00 93.25 112 MET A C 1
ATOM 886 O O . MET A 1 112 ? -3.423 -3.474 0.984 1.00 93.25 112 MET A O 1
ATOM 890 N N . GLN A 1 113 ? -1.252 -3.849 0.551 1.00 93.50 113 GLN A N 1
ATOM 891 C CA . GLN A 1 113 ? -0.885 -4.122 1.948 1.00 93.50 113 GLN A CA 1
ATOM 892 C C . GLN A 1 113 ? -1.122 -2.898 2.836 1.00 93.50 113 GLN A C 1
ATOM 894 O O . GLN A 1 113 ? -1.705 -3.000 3.918 1.00 93.50 113 GLN A O 1
ATOM 899 N N . THR A 1 114 ? -0.728 -1.721 2.350 1.00 93.56 114 THR A N 1
ATOM 900 C CA . THR A 1 114 ? -0.904 -0.462 3.074 1.00 93.56 114 THR A CA 1
ATOM 901 C C . THR A 1 114 ? -2.383 -0.151 3.298 1.00 93.56 114 THR A C 1
ATOM 903 O O . THR A 1 114 ? -2.784 0.140 4.423 1.00 93.56 114 THR A O 1
ATOM 906 N N . VAL A 1 115 ? -3.221 -0.254 2.270 1.00 94.06 115 VAL A N 1
ATOM 907 C CA . VAL A 1 115 ? -4.661 0.006 2.392 1.00 94.06 115 VAL A CA 1
ATOM 908 C C . VAL A 1 115 ? -5.332 -1.040 3.284 1.00 94.06 115 VAL A C 1
ATOM 910 O O . VAL A 1 115 ? -6.112 -0.680 4.166 1.00 94.06 115 VAL A O 1
ATOM 913 N N . ARG A 1 116 ? -4.974 -2.322 3.148 1.00 92.56 116 ARG A N 1
ATOM 914 C CA . ARG A 1 116 ? -5.470 -3.387 4.031 1.00 92.56 116 ARG A CA 1
ATOM 915 C C . ARG A 1 116 ? -5.116 -3.126 5.497 1.00 92.56 116 ARG A C 1
ATOM 917 O O . ARG A 1 116 ? -5.971 -3.289 6.360 1.00 92.56 116 ARG A O 1
ATOM 924 N N . SER A 1 117 ? -3.906 -2.641 5.780 1.00 91.50 117 SER A N 1
ATOM 925 C CA . SER A 1 117 ? -3.503 -2.280 7.145 1.00 91.50 117 SER A CA 1
ATOM 926 C C . SER A 1 117 ? -4.302 -1.107 7.737 1.00 91.50 117 SER A C 1
ATOM 928 O O . SER A 1 117 ? -4.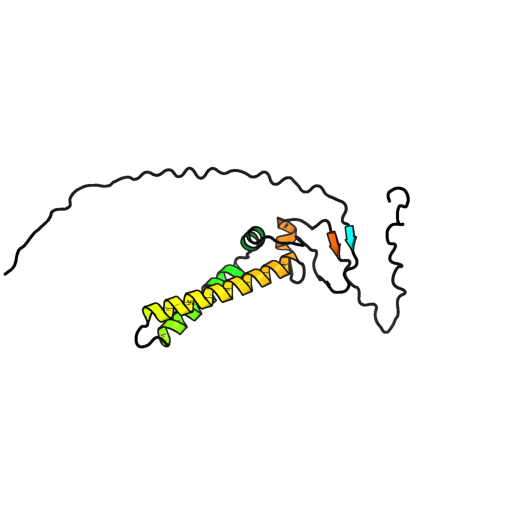502 -1.066 8.948 1.00 91.50 117 SER A O 1
ATOM 930 N N . ARG A 1 118 ? -4.807 -0.182 6.903 1.00 91.81 118 ARG A N 1
ATOM 931 C CA . ARG A 1 118 ? -5.694 0.915 7.341 1.00 91.81 118 ARG A CA 1
ATOM 932 C C . ARG A 1 118 ? -7.101 0.398 7.664 1.00 91.81 118 ARG A C 1
ATOM 934 O O . ARG A 1 118 ? -7.675 0.790 8.675 1.00 91.81 118 ARG A O 1
ATOM 941 N N . PHE A 1 119 ? -7.637 -0.521 6.853 1.00 91.69 119 PHE A N 1
ATOM 942 C CA . PHE A 1 119 ? -8.944 -1.149 7.111 1.00 91.69 119 PHE A CA 1
ATOM 943 C C . PHE A 1 119 ? -8.966 -1.977 8.402 1.00 91.69 119 PHE A C 1
ATOM 945 O O . PHE A 1 119 ? -9.960 -1.940 9.128 1.00 91.69 119 PHE A O 1
ATOM 952 N N . LEU A 1 120 ? -7.859 -2.667 8.691 1.00 88.94 120 LEU A N 1
ATOM 953 C CA . LEU A 1 120 ? -7.661 -3.459 9.907 1.00 88.94 120 LEU A CA 1
ATOM 954 C C . LEU A 1 120 ? -7.290 -2.619 11.139 1.00 88.94 120 LEU A C 1
ATOM 956 O O . LEU A 1 120 ? -7.191 -3.167 12.227 1.00 88.94 120 LEU A O 1
ATOM 960 N N . GLY A 1 121 ? -7.067 -1.309 10.992 1.00 88.00 121 GLY A N 1
ATOM 961 C CA . GLY A 1 121 ? -6.762 -0.431 12.123 1.00 88.00 121 GLY A CA 1
ATOM 962 C C . GLY A 1 121 ? -5.315 -0.494 12.634 1.00 88.00 121 GLY A C 1
ATOM 963 O O . GLY A 1 121 ? -5.030 -0.035 13.739 1.00 88.00 121 GLY A O 1
ATOM 964 N N . TYR A 1 122 ? -4.371 -1.019 11.845 1.00 89.19 122 TYR A N 1
ATOM 965 C CA . TYR A 1 122 ? -2.932 -0.954 12.161 1.00 89.19 122 TYR A CA 1
ATOM 966 C C . TYR A 1 122 ? -2.299 0.395 11.803 1.00 89.19 122 TYR A C 1
ATOM 968 O O . TYR A 1 122 ? -1.238 0.748 12.314 1.00 89.19 122 TYR A O 1
ATOM 976 N N . ARG A 1 123 ? -2.936 1.154 10.908 1.00 89.69 123 ARG A N 1
ATOM 977 C CA . ARG A 1 123 ? -2.536 2.510 10.513 1.00 89.69 123 ARG A CA 1
ATOM 978 C C . ARG A 1 123 ? -3.688 3.488 10.718 1.00 89.69 123 ARG A C 1
ATOM 980 O O . ARG A 1 123 ? -4.840 3.074 10.800 1.00 89.69 123 ARG A O 1
ATOM 987 N N . GLU A 1 124 ? -3.351 4.774 10.767 1.00 89.25 124 GLU A N 1
ATOM 988 C CA . GLU A 1 124 ? -4.310 5.875 10.902 1.00 89.25 124 GLU A CA 1
ATOM 989 C C . GLU A 1 124 ? -5.399 5.790 9.821 1.00 89.25 124 GLU A C 1
ATOM 991 O O . GLU A 1 124 ? -5.087 5.667 8.630 1.00 89.25 124 GLU A O 1
ATOM 996 N N . ASN A 1 125 ? -6.667 5.829 10.246 1.00 89.25 125 ASN A N 1
ATOM 997 C CA . ASN A 1 125 ? -7.816 5.511 9.396 1.00 89.25 125 ASN A CA 1
ATOM 998 C C . ASN A 1 125 ? -9.014 6.473 9.545 1.00 89.25 125 ASN A C 1
ATOM 1000 O O . ASN A 1 125 ? -10.155 6.119 9.242 1.00 89.25 125 ASN A O 1
ATOM 1004 N N . GLU A 1 126 ? -8.779 7.714 9.981 1.00 87.69 126 GLU A N 1
ATOM 1005 C CA . GLU A 1 126 ? -9.851 8.691 10.231 1.00 87.69 126 GLU A CA 1
ATOM 1006 C C . GLU A 1 126 ? -10.745 8.947 9.006 1.00 87.69 126 GLU A C 1
ATOM 1008 O O . GLU A 1 126 ? -11.944 9.209 9.130 1.00 87.69 126 GLU A O 1
ATOM 1013 N N . LYS A 1 127 ? -10.169 8.901 7.799 1.00 87.94 127 LYS A N 1
ATOM 1014 C CA . LYS A 1 127 ? -10.893 9.171 6.548 1.00 87.94 127 LYS A CA 1
ATOM 1015 C C . LYS A 1 127 ? -11.749 7.983 6.133 1.00 87.94 127 LYS A C 1
ATOM 1017 O O . LYS A 1 127 ? -12.806 8.170 5.539 1.00 87.94 127 LYS A O 1
ATOM 1022 N N . GLU A 1 128 ? -11.278 6.780 6.410 1.00 87.06 128 GLU A N 1
ATOM 1023 C CA . GLU A 1 128 ? -11.920 5.515 6.096 1.00 87.06 128 GLU A CA 1
ATOM 1024 C C . GLU A 1 128 ? -13.096 5.273 7.044 1.00 87.06 128 GLU A C 1
ATOM 1026 O O . GLU A 1 128 ? -14.186 4.957 6.571 1.00 87.06 128 GLU A O 1
ATOM 1031 N N . VAL A 1 129 ? -12.917 5.548 8.341 1.00 87.19 129 VAL A N 1
ATOM 1032 C CA . VAL A 1 129 ? -13.988 5.492 9.349 1.00 87.19 129 VAL A CA 1
ATOM 1033 C C . VAL A 1 129 ? -15.129 6.444 8.981 1.00 87.19 129 VAL A C 1
ATOM 1035 O O . VAL A 1 129 ? -16.289 6.042 8.975 1.00 87.19 129 VAL A O 1
ATOM 1038 N N . LYS A 1 130 ? -14.813 7.679 8.559 1.00 87.50 130 LYS A N 1
ATOM 1039 C CA . LYS A 1 130 ? -15.818 8.660 8.100 1.00 87.50 130 LYS A CA 1
ATOM 1040 C C . LYS A 1 130 ? -16.583 8.220 6.844 1.00 87.50 130 LYS A C 1
ATOM 1042 O O . LYS A 1 130 ? -17.710 8.656 6.640 1.00 87.50 130 LYS A O 1
ATOM 1047 N N . LYS A 1 131 ? -15.973 7.408 5.974 1.00 86.56 131 LYS A N 1
ATOM 1048 C CA . LYS A 1 131 ? -16.564 6.995 4.686 1.00 86.56 131 LYS A CA 1
ATOM 1049 C C . LYS A 1 131 ? -17.370 5.706 4.775 1.00 86.56 131 LYS A C 1
ATOM 1051 O O . LYS A 1 131 ? -18.393 5.589 4.107 1.00 86.56 131 LYS A O 1
ATOM 1056 N N . TYR A 1 132 ? -16.862 4.729 5.516 1.00 84.50 132 TYR A N 1
ATOM 1057 C CA . TYR A 1 132 ? -17.378 3.361 5.522 1.00 84.50 132 TYR A CA 1
ATOM 1058 C C . TYR A 1 132 ? -18.067 2.989 6.835 1.00 84.50 132 TYR A C 1
ATOM 1060 O O . TYR A 1 132 ? -18.782 1.991 6.864 1.00 84.50 132 TYR A O 1
ATOM 1068 N N . GLY A 1 133 ? -17.897 3.796 7.884 1.00 84.12 133 GLY A N 1
ATOM 1069 C CA . GLY A 1 133 ? -18.379 3.482 9.220 1.00 84.12 133 GLY A CA 1
ATOM 1070 C C . GLY A 1 133 ? -17.452 2.524 9.962 1.00 84.12 133 GLY A C 1
ATOM 1071 O O . GLY A 1 133 ? -16.355 2.189 9.508 1.00 84.12 133 GLY A O 1
ATOM 1072 N N . ILE A 1 134 ? -17.902 2.125 11.144 1.00 83.81 134 ILE A N 1
ATOM 1073 C CA . ILE A 1 134 ? -17.178 1.247 12.057 1.00 83.81 134 ILE A CA 1
ATOM 1074 C C . ILE A 1 134 ? -17.717 -0.181 11.908 1.00 83.81 134 ILE A C 1
ATOM 1076 O O . ILE A 1 134 ? -18.926 -0.374 11.782 1.00 83.81 134 ILE A O 1
ATOM 1080 N N . ALA A 1 135 ? -16.832 -1.183 11.926 1.00 82.19 135 ALA A N 1
ATOM 1081 C CA . ALA A 1 135 ? -17.249 -2.582 11.926 1.00 82.19 135 ALA A CA 1
ATOM 1082 C C . ALA A 1 135 ? -17.968 -2.945 13.240 1.00 82.19 135 ALA A C 1
ATOM 1084 O O . ALA A 1 135 ? -17.547 -2.501 14.310 1.00 82.19 135 ALA A O 1
ATOM 1085 N N . PRO A 1 136 ? -18.994 -3.811 13.195 1.00 77.75 136 PRO A N 1
ATOM 1086 C CA . PRO A 1 136 ? -19.741 -4.190 14.392 1.00 77.75 136 PRO A CA 1
ATOM 1087 C C . PRO A 1 136 ? -18.962 -5.111 15.333 1.00 77.75 136 PRO A C 1
ATOM 1089 O O . PRO A 1 136 ? -19.301 -5.217 16.503 1.00 77.75 136 PRO A O 1
ATOM 1092 N N . LEU A 1 137 ? -17.914 -5.769 14.836 1.00 80.56 137 LEU A N 1
ATOM 1093 C CA . LEU A 1 137 ? -17.006 -6.598 15.619 1.00 80.56 137 LEU A CA 1
ATOM 1094 C C . LEU A 1 137 ? -15.682 -5.858 15.776 1.00 80.56 137 LEU A C 1
ATOM 1096 O O . LEU A 1 137 ? -14.983 -5.619 14.788 1.00 80.56 137 LEU A O 1
ATOM 1100 N N . GLN A 1 138 ? -15.337 -5.514 17.014 1.00 80.31 138 GLN A N 1
ATOM 1101 C CA . GLN A 1 138 ? -14.081 -4.847 17.338 1.00 80.31 138 GLN A CA 1
ATOM 1102 C C . GLN A 1 138 ? -13.271 -5.668 18.338 1.00 80.31 138 GLN A C 1
ATOM 1104 O O . GLN A 1 138 ? -13.819 -6.142 19.331 1.00 80.31 138 GLN A O 1
ATOM 1109 N N . PRO A 1 139 ? -11.960 -5.835 18.139 1.00 79.62 139 PRO A N 1
ATOM 1110 C CA . PRO A 1 139 ? -11.119 -6.355 19.198 1.00 79.62 139 PRO A CA 1
ATOM 1111 C C . PRO A 1 139 ? -11.015 -5.315 20.313 1.00 79.62 139 PRO A C 1
ATOM 1113 O O . PRO A 1 139 ? -10.945 -4.109 20.054 1.00 79.62 139 PRO A O 1
ATOM 1116 N N . ARG A 1 140 ? -11.007 -5.774 21.565 1.00 72.69 140 ARG A N 1
ATOM 1117 C CA . ARG A 1 140 ? -10.690 -4.891 22.688 1.00 72.69 140 ARG A CA 1
ATOM 1118 C C . ARG A 1 140 ? -9.233 -4.453 22.562 1.00 72.69 140 ARG A C 1
ATOM 1120 O O . ARG A 1 140 ? -8.380 -5.315 22.356 1.00 72.69 140 ARG A O 1
ATOM 1127 N N . PRO A 1 141 ? -8.927 -3.151 22.690 1.00 66.12 141 PRO A N 1
ATOM 1128 C CA . PRO A 1 141 ? -7.543 -2.713 22.722 1.00 66.12 141 PRO A CA 1
ATOM 1129 C C . PRO A 1 141 ? -6.860 -3.391 23.909 1.00 66.12 141 PRO A C 1
ATOM 1131 O O . PRO A 1 141 ? -7.302 -3.247 25.051 1.00 66.12 141 PRO A O 1
ATOM 1134 N N . TYR A 1 142 ? -5.798 -4.148 23.639 1.00 65.44 142 TYR A N 1
ATOM 1135 C CA . TYR A 1 142 ? -5.000 -4.747 24.694 1.00 65.44 142 TYR A CA 1
ATOM 1136 C C . TYR A 1 142 ? -4.252 -3.627 25.424 1.00 65.44 142 TYR A C 1
ATOM 1138 O O . TYR A 1 142 ? -3.217 -3.134 24.973 1.00 65.44 142 TYR A O 1
ATOM 1146 N N . SER A 1 143 ? -4.789 -3.175 26.557 1.00 63.97 143 SER A N 1
ATOM 1147 C CA . SER A 1 143 ? -4.015 -2.356 27.481 1.00 63.97 143 SER A CA 1
ATOM 1148 C C . SER A 1 143 ? -2.984 -3.278 28.115 1.00 63.97 143 SER A C 1
ATOM 1150 O O . SER A 1 143 ? -3.355 -4.127 28.925 1.00 63.97 143 SER A O 1
ATOM 1152 N N . VAL A 1 144 ? -1.710 -3.146 27.742 1.00 65.38 144 VAL A N 1
ATOM 1153 C CA . VAL A 1 144 ? -0.624 -3.809 28.471 1.00 65.38 144 VAL A CA 1
ATOM 1154 C C . VAL A 1 144 ? -0.734 -3.327 29.921 1.00 65.38 144 VAL A C 1
ATOM 1156 O O . VAL A 1 144 ? -0.514 -2.137 30.159 1.00 65.38 144 VAL A O 1
ATOM 1159 N N . PRO A 1 145 ? -1.118 -4.183 30.886 1.00 65.12 145 PRO A N 1
ATOM 1160 C CA . PRO A 1 145 ? -1.122 -3.764 32.272 1.00 65.12 145 PRO A CA 1
ATOM 1161 C C . PRO A 1 145 ? 0.327 -3.473 32.641 1.00 65.12 145 PRO A C 1
ATOM 1163 O O . PRO A 1 145 ? 1.221 -4.274 32.346 1.00 65.12 145 PRO A O 1
ATOM 1166 N N . ASP A 1 146 ? 0.562 -2.302 33.225 1.00 67.38 146 ASP A N 1
ATOM 1167 C CA . ASP A 1 146 ? 1.888 -1.881 33.651 1.00 67.38 146 ASP A CA 1
ATOM 1168 C C . ASP A 1 146 ? 2.500 -3.000 34.504 1.00 67.38 146 ASP A C 1
ATOM 1170 O O . ASP A 1 146 ? 1.977 -3.337 35.564 1.00 67.38 146 ASP A O 1
ATOM 1174 N N . ARG A 1 147 ? 3.597 -3.628 34.058 1.00 66.44 147 ARG A N 1
ATOM 1175 C CA . ARG A 1 147 ? 4.171 -4.790 34.775 1.00 66.44 147 ARG A CA 1
ATOM 1176 C C . ARG A 1 147 ? 4.579 -4.455 36.213 1.00 66.44 147 ARG A C 1
ATOM 1178 O O . ARG A 1 147 ? 4.720 -5.355 37.033 1.00 66.44 147 ARG A O 1
ATOM 1185 N N . ARG A 1 148 ? 4.791 -3.166 36.496 1.00 76.06 148 ARG A N 1
ATOM 1186 C CA . ARG A 1 148 ? 5.120 -2.627 37.821 1.00 76.06 148 ARG A CA 1
ATOM 1187 C C . ARG A 1 148 ? 3.922 -2.639 38.775 1.00 76.06 148 ARG A C 1
ATOM 1189 O O . ARG A 1 148 ? 4.124 -2.756 39.976 1.00 76.06 148 ARG A O 1
ATOM 1196 N N . PHE A 1 149 ? 2.702 -2.565 38.246 1.00 78.50 149 PHE A N 1
ATOM 1197 C CA . PHE A 1 149 ? 1.459 -2.584 39.010 1.00 78.50 149 PHE A CA 1
ATOM 1198 C C . PHE A 1 149 ? 0.514 -3.609 38.375 1.00 78.50 149 PHE A C 1
ATOM 1200 O O . PHE A 1 149 ? -0.240 -3.253 37.468 1.00 78.50 149 PHE A O 1
ATOM 1207 N N . PRO A 1 150 ? 0.543 -4.887 38.800 1.00 66.06 150 PRO A N 1
ATOM 1208 C CA . PRO A 1 150 ? -0.374 -5.884 38.269 1.00 66.06 150 PRO A CA 1
ATOM 1209 C C . PRO A 1 150 ? -1.813 -5.495 38.632 1.00 66.06 150 PRO A C 1
ATOM 1211 O O . PRO A 1 150 ? -2.302 -5.778 39.724 1.00 66.06 150 PRO A O 1
ATOM 1214 N N . VAL A 1 151 ? -2.500 -4.824 37.707 1.00 68.38 151 VAL A N 1
ATOM 1215 C CA . VAL A 1 151 ? -3.939 -4.597 37.794 1.00 68.38 151 VAL A CA 1
ATOM 1216 C C . VAL A 1 151 ? -4.599 -5.941 37.523 1.00 68.38 151 VAL A C 1
ATOM 1218 O O . VAL A 1 151 ? -4.344 -6.570 36.495 1.00 68.38 151 VAL A O 1
ATOM 1221 N N . ARG A 1 152 ? -5.431 -6.408 38.458 1.00 57.31 152 ARG A N 1
ATOM 1222 C CA . ARG A 1 152 ? -6.259 -7.600 38.259 1.00 57.31 152 ARG A CA 1
ATOM 1223 C C . ARG A 1 152 ? -7.092 -7.362 36.999 1.00 57.31 152 ARG A C 1
ATOM 1225 O O . ARG A 1 152 ? -7.945 -6.478 36.998 1.00 57.31 152 ARG A O 1
ATOM 1232 N N . GLY A 1 153 ? -6.798 -8.090 35.920 1.00 61.62 153 GLY A N 1
ATOM 1233 C CA . GLY A 1 153 ? -7.562 -7.973 34.681 1.00 61.62 153 GLY A CA 1
ATOM 1234 C C . GLY A 1 153 ? -9.049 -8.196 34.979 1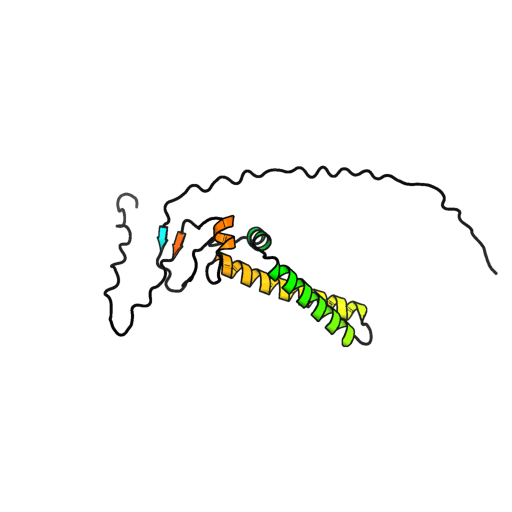.00 61.62 153 GLY A C 1
ATOM 1235 O O . GLY A 1 153 ? -9.361 -9.047 35.822 1.00 61.62 153 GLY A O 1
ATOM 1236 N N . PRO A 1 154 ? -9.969 -7.435 34.359 1.00 58.56 154 PRO A N 1
ATOM 1237 C CA . PRO A 1 154 ? -11.387 -7.714 34.515 1.00 58.56 154 PRO A CA 1
ATOM 1238 C C . PRO A 1 154 ? -11.623 -9.166 34.098 1.00 58.56 154 PRO A C 1
ATOM 1240 O O . PRO A 1 154 ? -11.135 -9.599 33.053 1.00 58.56 154 PRO A O 1
ATOM 1243 N N . LEU A 1 155 ? -12.326 -9.929 34.940 1.00 50.28 155 LEU A N 1
ATOM 1244 C CA . LEU A 1 155 ? -12.764 -11.274 34.586 1.00 50.28 155 LEU A CA 1
ATOM 1245 C C . LEU A 1 155 ? -13.476 -11.169 33.238 1.00 50.28 155 LEU A C 1
ATOM 1247 O O . LEU A 1 155 ? -14.441 -10.414 33.106 1.00 50.28 155 LEU A O 1
ATOM 1251 N N . VAL A 1 156 ? -12.958 -11.878 32.235 1.00 56.38 156 VAL A N 1
ATOM 1252 C CA . VAL A 1 156 ? -13.609 -12.002 30.935 1.00 56.38 156 VAL A CA 1
ATOM 1253 C C . VAL A 1 156 ? -14.925 -12.715 31.202 1.00 56.38 156 VAL A C 1
ATOM 1255 O O . VAL A 1 156 ? -14.972 -13.938 31.309 1.00 56.38 156 VAL A O 1
ATOM 1258 N N . THR A 1 157 ? -15.998 -11.950 31.383 1.00 49.50 157 THR A N 1
ATOM 1259 C CA . THR A 1 157 ? -17.353 -12.478 31.411 1.00 49.50 157 THR A CA 1
ATOM 1260 C C . THR A 1 157 ? -17.675 -12.907 29.989 1.00 49.50 157 THR A C 1
ATOM 1262 O O . THR A 1 157 ? -18.264 -12.173 29.196 1.00 49.50 157 THR A O 1
ATOM 1265 N N . GLN A 1 158 ? -17.235 -14.113 29.627 1.00 60.00 158 GLN A N 1
ATOM 1266 C CA . GLN A 1 158 ? -17.890 -14.835 28.550 1.00 60.00 158 GLN A CA 1
ATOM 1267 C C . GLN A 1 158 ? -19.385 -14.849 28.891 1.00 60.00 158 GLN A C 1
ATOM 1269 O O . GLN A 1 158 ? -19.749 -15.023 30.059 1.00 60.00 158 GLN A O 1
ATOM 1274 N N . LYS A 1 159 ? -20.252 -14.594 27.901 1.00 67.50 159 LYS A N 1
ATOM 1275 C CA . LYS A 1 159 ? -21.694 -14.781 28.104 1.00 67.50 159 LYS A CA 1
ATOM 1276 C C . LYS A 1 159 ? -21.889 -16.186 28.690 1.00 67.50 159 LYS A C 1
ATOM 1278 O O . LYS A 1 159 ? -21.258 -17.109 28.168 1.00 67.50 159 LYS A O 1
ATOM 1283 N N . PRO A 1 160 ? -22.680 -16.346 29.766 1.00 70.00 160 PRO A N 1
ATOM 1284 C CA . PRO A 1 160 ? -22.937 -17.665 30.324 1.00 70.00 160 PRO A CA 1
ATOM 1285 C C . PRO A 1 160 ? -23.419 -18.579 29.197 1.00 70.00 160 PRO A C 1
ATOM 1287 O O . PRO A 1 160 ? -24.223 -18.160 28.361 1.00 70.00 160 PRO A O 1
ATOM 1290 N N . LEU A 1 161 ? -22.845 -19.780 29.133 1.00 71.69 161 LEU A N 1
ATOM 1291 C CA . LEU A 1 161 ? -23.219 -20.784 28.149 1.00 71.69 161 LEU A CA 1
ATOM 1292 C C . LEU A 1 161 ? -24.704 -21.108 28.356 1.00 71.69 161 LEU A C 1
ATOM 1294 O O . LEU A 1 161 ? -25.100 -21.519 29.445 1.00 71.69 161 LEU A O 1
ATOM 1298 N N . ASP A 1 162 ? -25.514 -20.846 27.335 1.00 78.50 162 ASP A N 1
ATOM 1299 C CA . ASP A 1 162 ? -26.958 -21.065 27.361 1.00 78.50 162 ASP A CA 1
ATOM 1300 C C . ASP A 1 162 ? -27.222 -22.553 27.084 1.00 78.50 162 ASP A C 1
ATOM 1302 O O . ASP A 1 162 ? -27.169 -23.000 25.935 1.00 78.50 162 ASP A O 1
ATOM 1306 N N . TRP A 1 163 ? -27.394 -23.339 28.150 1.00 81.56 163 TRP A N 1
ATOM 1307 C CA . TRP A 1 163 ? -27.601 -24.793 28.074 1.00 81.56 163 TRP A CA 1
ATOM 1308 C C . TRP A 1 163 ? -28.941 -25.175 27.436 1.00 81.56 163 TRP A C 1
ATOM 1310 O O . TRP A 1 163 ? -29.096 -26.313 27.012 1.00 81.56 163 TRP A O 1
ATOM 1320 N N . ASP A 1 164 ? -29.869 -24.226 27.301 1.00 77.56 164 ASP A N 1
ATOM 1321 C CA . ASP A 1 164 ? -31.190 -24.448 26.703 1.00 77.56 164 ASP A CA 1
ATOM 1322 C C . ASP A 1 164 ? -31.151 -24.504 25.162 1.00 77.56 164 ASP A C 1
ATOM 1324 O O . ASP A 1 164 ? -32.164 -24.768 24.512 1.00 77.56 164 ASP A O 1
ATOM 1328 N N . LYS A 1 165 ? -29.989 -24.222 24.556 1.00 73.69 165 LYS A N 1
ATOM 1329 C CA . LYS A 1 165 ? -29.810 -24.088 23.100 1.00 73.69 165 LYS A CA 1
ATOM 1330 C C . LYS A 1 165 ? -28.842 -25.098 22.468 1.00 73.69 165 LYS A C 1
ATOM 1332 O O . LYS A 1 165 ? -28.531 -24.947 21.283 1.00 73.69 165 LYS A O 1
ATOM 1337 N N . TYR A 1 166 ? -28.378 -26.081 23.239 1.00 57.22 166 TYR A N 1
ATOM 1338 C CA . TYR A 1 166 ? -27.558 -27.221 22.805 1.00 57.22 166 TYR A CA 1
ATOM 1339 C C . TYR A 1 166 ? -28.365 -28.517 22.873 1.00 57.22 166 TYR A C 1
ATOM 1341 O O . TYR A 1 166 ? -28.138 -29.373 21.990 1.00 57.22 166 TYR A O 1
#

pLDDT: mean 75.4, std 19.81, range [37.97, 97.38]

Secondary structure (DSSP, 8-state):
-----------------------------PPP-----EEE--TT---SS--S-SS--HHHHHHT--HHHHHHHHHHHHHHHHHHHHH--S-HHHHHHHHHHHHHHHHHHHHHHHHHHHHTTSS--HHHHHHH---SEEEPP-----TTS---PPP--PPPP-GGG-

Foldseek 3Di:
DDDDDPDDDDDDDPPPPDPPPPPPPPPPPPPDPCDAQDEDADPPQAFPFFALDPDDDPVNLVVQQDPVLVVQLVVQLVVQLVVQQVPVPPHNVVSSVVSSVVSNVVSVVVSSVVSNCLNSRNDDNPVVCVPRNGDSYTYDRPPPPDPVDPDPPPPPCDPPDDPVPD

Radius of gyration: 27.91 Å; chains: 1; bounding box: 53×40×101 Å

Sequence (166 aa):
MCGKVTCSFRLRFFLCRRYTTFSKKKKKNKMAEETPIQYFDAKYLDPKFPIVKPDPSVDDVVKGMRSSDYLFVSSVVAGTYAYGYLLGKPVRGPTAVMCATAGFTFAMFHTMQTVRSRFLGYRENEKEVKKYGIAPLQPRPYSVPDRRFPVRGPLVTQKPLDWDKY